Protein AF-A0A0F9GF49-F1 (afdb_monomer)

Sequence (65 aa):
MSENKEEYTWDNWCLKKLKELGKLTLTEWAIAMDYKFSGSMDNIAKQNKDKLKITKTSTGRVRLY

Foldseek 3Di:
DDPPPPPPDPLVVLLVVCVVVDKAALVVSCVSVVHPDSVVVVVSCVVVVVVWDWDADPVRTIIID

Nearest PDB structures (foldseek):
  2l4m-assembly1_A  TM=6.309E-01  e=5.000E-02  Homo sapiens
  5k5o-assembly1_C  TM=6.778E-01  e=3.625E-01  Sulfolobus sp. NOB8H2
  4ka4-assembly1_A  TM=6.768E-01  e=4.419E-01  Homo sapiens
  3eyi-assembly1_B  TM=6.347E-01  e=6.148E-01  Homo sapiens
  5hs9-assembly1_B  TM=5.996E-01  e=1.114E+00  Bacillus subtilis subsp. subtilis str. 168

pLDDT: mean 85.33, std 12.63, range [37.16, 94.06]

Organism: NCBI:txid412755

Radius of gyration: 12.55 Å; Cα contacts (8 Å, |Δi|>4): 59; chains: 1; bounding box: 34×19×39 Å

Mean predicted ali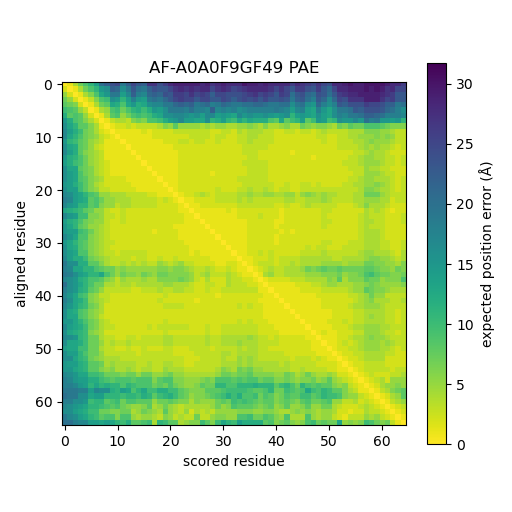gned error: 5.99 Å

Structure (mmCIF, N/CA/C/O backbone):
data_AF-A0A0F9GF49-F1
#
_entry.id   AF-A0A0F9GF49-F1
#
loop_
_atom_site.group_PDB
_atom_site.id
_atom_site.type_symbol
_atom_site.label_atom_id
_atom_site.label_alt_id
_atom_site.label_comp_id
_atom_site.label_asym_id
_atom_site.label_entity_id
_atom_site.label_seq_id
_atom_site.pdbx_PDB_ins_code
_atom_site.Cartn_x
_atom_site.Cartn_y
_atom_site.Cartn_z
_atom_site.occupancy
_atom_site.B_iso_or_equiv
_atom_site.auth_seq_id
_atom_site.auth_comp_id
_atom_site.auth_asym_id
_atom_site.auth_atom_id
_atom_site.pdbx_PDB_model_num
ATOM 1 N N . MET A 1 1 ? -21.887 -8.485 -22.752 1.00 37.16 1 MET A N 1
ATOM 2 C CA . MET A 1 1 ? -21.112 -8.374 -21.503 1.00 37.16 1 MET A CA 1
ATOM 3 C C . MET A 1 1 ? -19.754 -7.843 -21.898 1.00 37.16 1 MET A C 1
ATOM 5 O O . MET A 1 1 ? -19.049 -8.538 -22.614 1.00 37.16 1 MET A O 1
ATOM 9 N N . SER A 1 2 ? -19.446 -6.590 -21.580 1.00 44.00 2 SER A N 1
ATOM 10 C CA . SER A 1 2 ? -18.133 -6.033 -21.897 1.00 44.00 2 SER A CA 1
ATOM 11 C C . SER A 1 2 ? -17.144 -6.623 -20.902 1.00 44.00 2 SER A C 1
ATOM 13 O O . SER A 1 2 ? -17.196 -6.295 -19.719 1.00 44.00 2 SER A O 1
ATOM 15 N N . GLU A 1 3 ? -16.307 -7.553 -21.360 1.00 48.12 3 GLU A N 1
ATOM 16 C CA . GLU A 1 3 ? -15.103 -7.944 -20.635 1.00 48.12 3 GLU A CA 1
ATOM 17 C C . GLU A 1 3 ? -14.304 -6.664 -20.390 1.00 48.12 3 GLU A C 1
ATOM 19 O O . GLU A 1 3 ? -13.728 -6.092 -21.317 1.00 48.12 3 GLU A O 1
ATOM 24 N N . ASN A 1 4 ? -14.324 -6.168 -19.151 1.00 54.25 4 ASN A N 1
ATOM 25 C CA . ASN A 1 4 ?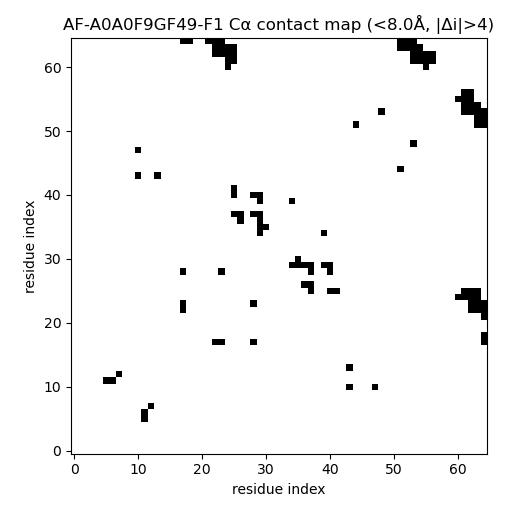 -13.396 -5.139 -18.714 1.00 54.25 4 ASN A CA 1
ATOM 26 C C . ASN A 1 4 ? -11.999 -5.748 -18.835 1.00 54.25 4 ASN A C 1
ATOM 28 O O . ASN A 1 4 ? -11.522 -6.425 -17.926 1.00 54.25 4 ASN A O 1
ATOM 32 N N . LYS A 1 5 ? -11.350 -5.534 -19.981 1.00 54.91 5 LYS A N 1
ATOM 33 C CA . LYS A 1 5 ? -9.899 -5.606 -20.084 1.00 54.91 5 LYS A CA 1
ATOM 34 C C . LYS A 1 5 ? -9.383 -4.500 -19.176 1.00 54.91 5 LYS A C 1
ATOM 36 O O . LYS A 1 5 ? -9.247 -3.363 -19.613 1.00 54.91 5 LYS A O 1
ATOM 41 N N . GLU A 1 6 ? -9.189 -4.803 -17.894 1.00 61.34 6 GLU A N 1
ATOM 42 C CA . GLU A 1 6 ? -8.356 -3.958 -17.047 1.00 61.34 6 GLU A CA 1
ATOM 43 C C . GLU A 1 6 ? -7.029 -3.805 -17.790 1.00 61.34 6 GLU A C 1
ATOM 45 O O . GLU A 1 6 ? -6.309 -4.785 -17.996 1.00 61.34 6 GLU A O 1
ATOM 50 N N . GLU A 1 7 ? -6.753 -2.599 -18.289 1.00 66.69 7 GLU A N 1
ATOM 51 C CA . GLU A 1 7 ? -5.477 -2.305 -18.925 1.00 66.69 7 GLU A CA 1
ATOM 52 C C . GLU A 1 7 ? -4.369 -2.686 -17.949 1.00 66.69 7 GLU A C 1
ATOM 54 O O . GLU A 1 7 ? -4.381 -2.290 -16.778 1.00 66.69 7 GLU A O 1
ATOM 59 N N . TYR A 1 8 ? -3.423 -3.499 -18.414 1.00 68.12 8 TYR A N 1
ATOM 60 C CA . TYR A 1 8 ? -2.298 -3.919 -17.596 1.00 68.12 8 TYR A CA 1
ATOM 61 C C . TYR A 1 8 ? -1.349 -2.732 -17.417 1.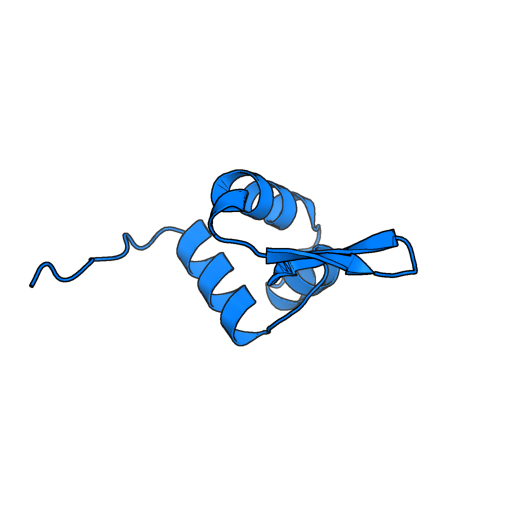00 68.12 8 TYR A C 1
ATOM 63 O O . TYR A 1 8 ? -0.425 -2.520 -18.201 1.00 68.12 8 TYR A O 1
ATOM 71 N N . THR A 1 9 ? -1.614 -1.929 -16.392 1.00 87.88 9 THR A N 1
ATOM 72 C CA . THR A 1 9 ? -0.756 -0.830 -15.957 1.00 87.88 9 THR A CA 1
ATOM 73 C C . THR A 1 9 ? -0.010 -1.223 -14.690 1.00 87.88 9 THR A C 1
ATOM 75 O O . THR A 1 9 ? -0.455 -2.070 -13.908 1.00 87.88 9 THR A O 1
ATOM 78 N N . TRP A 1 10 ? 1.137 -0.583 -14.474 1.00 89.12 10 TRP A N 1
ATOM 79 C CA . TRP A 1 10 ? 1.918 -0.761 -13.254 1.00 89.12 10 TRP A CA 1
ATOM 80 C C . TRP A 1 10 ? 1.094 -0.470 -11.990 1.00 89.12 10 TRP A C 1
ATOM 82 O O . TRP A 1 10 ? 1.131 -1.241 -11.031 1.00 89.12 10 TRP A O 1
ATOM 92 N N . ASP A 1 11 ? 0.278 0.583 -12.025 1.00 90.06 11 ASP A N 1
ATOM 93 C CA . ASP A 1 11 ? -0.641 0.945 -10.948 1.00 90.06 11 ASP A CA 1
ATOM 94 C C . ASP A 1 11 ? -1.639 -0.173 -10.649 1.00 90.06 11 ASP A C 1
ATOM 96 O O . ASP A 1 11 ? -1.783 -0.573 -9.495 1.00 90.06 11 ASP A O 1
ATOM 100 N N . ASN A 1 12 ? -2.287 -0.733 -11.676 1.00 90.62 12 ASN A N 1
ATOM 101 C CA . ASN A 1 12 ? -3.246 -1.823 -11.495 1.00 90.62 12 ASN A CA 1
ATOM 102 C C . ASN A 1 12 ? -2.568 -3.074 -10.913 1.00 90.62 12 ASN A C 1
ATOM 104 O O . ASN A 1 12 ? -3.134 -3.727 -10.033 1.00 90.62 12 ASN A O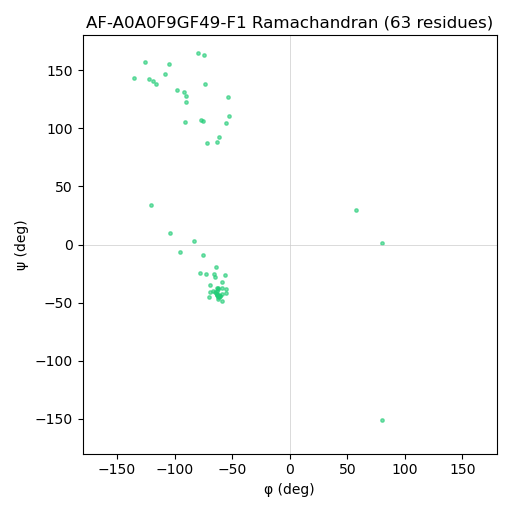 1
ATOM 108 N N . TRP A 1 13 ? -1.332 -3.377 -11.327 1.00 91.38 13 TRP A N 1
ATOM 109 C CA . TRP A 1 13 ? -0.546 -4.452 -10.717 1.00 91.38 13 TRP A CA 1
ATOM 110 C C . TRP A 1 13 ? -0.265 -4.183 -9.231 1.00 91.38 13 TRP A C 1
ATOM 112 O O . TRP A 1 13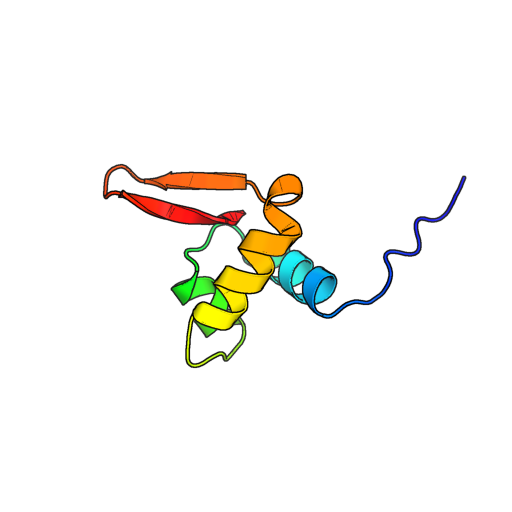 ? -0.480 -5.063 -8.393 1.00 91.38 13 TRP A O 1
ATOM 122 N N . CYS A 1 14 ? 0.131 -2.957 -8.883 1.00 91.44 14 CYS A N 1
ATOM 123 C CA . CYS A 1 14 ? 0.389 -2.561 -7.500 1.00 91.44 14 CYS A CA 1
ATOM 124 C C . CYS A 1 14 ? -0.873 -2.637 -6.631 1.00 91.44 14 CYS A C 1
ATOM 126 O O . CYS A 1 14 ? -0.817 -3.150 -5.512 1.00 91.44 14 CYS A O 1
ATOM 128 N N . LEU A 1 15 ? -2.016 -2.173 -7.140 1.00 91.75 15 LEU A N 1
ATOM 129 C CA . LEU A 1 15 ? -3.305 -2.243 -6.447 1.00 91.75 15 LEU A CA 1
ATOM 130 C C . LEU A 1 15 ? -3.759 -3.692 -6.243 1.00 91.75 15 LEU A C 1
ATOM 132 O O . LEU A 1 15 ? -4.218 -4.050 -5.159 1.00 91.75 15 LEU A O 1
ATOM 136 N N . LYS A 1 16 ? -3.576 -4.557 -7.249 1.00 92.00 16 LYS A N 1
ATOM 137 C CA . LYS A 1 16 ? -3.858 -5.991 -7.119 1.00 92.00 16 LYS A CA 1
ATOM 138 C C . LYS A 1 16 ? -2.990 -6.630 -6.036 1.00 92.00 16 LYS A C 1
ATOM 140 O O . LYS A 1 16 ? -3.506 -7.379 -5.210 1.00 92.00 16 LYS A O 1
ATOM 145 N N . LYS A 1 17 ? -1.699 -6.288 -5.989 1.00 91.94 17 LYS A N 1
ATOM 146 C CA . LYS A 1 17 ? -0.788 -6.748 -4.934 1.00 91.94 17 LYS A CA 1
ATOM 147 C C . LYS A 1 17 ? -1.206 -6.257 -3.553 1.00 91.94 17 LYS A C 1
ATOM 149 O O . LYS A 1 17 ? -1.248 -7.057 -2.626 1.00 91.94 17 LYS A O 1
ATOM 154 N N . LEU A 1 18 ? -1.584 -4.986 -3.414 1.00 92.88 18 LEU A N 1
ATOM 155 C CA . LEU A 1 18 ? -2.110 -4.461 -2.153 1.00 92.88 18 LEU A CA 1
ATOM 156 C C . LEU A 1 18 ? -3.361 -5.228 -1.702 1.00 92.88 18 LEU A C 1
ATOM 158 O O . LEU A 1 18 ? -3.456 -5.604 -0.540 1.00 92.88 18 LEU A O 1
ATOM 162 N N . LYS A 1 19 ? -4.278 -5.542 -2.624 1.00 91.69 19 LYS A N 1
ATOM 163 C CA . LYS A 1 19 ? -5.479 -6.335 -2.330 1.00 91.69 19 LYS A CA 1
ATOM 164 C C . LYS A 1 19 ? -5.153 -7.757 -1.854 1.00 91.69 19 LYS A C 1
ATOM 166 O O . LYS A 1 19 ? -5.829 -8.257 -0.959 1.00 91.69 19 LYS A O 1
ATOM 171 N N . GLU A 1 20 ? -4.133 -8.397 -2.431 1.00 93.38 20 GLU A N 1
ATOM 172 C CA . GLU A 1 20 ? -3.634 -9.718 -2.006 1.00 93.38 20 GLU A CA 1
ATOM 173 C C . GLU A 1 20 ? -2.988 -9.668 -0.608 1.00 93.38 20 GLU A C 1
ATOM 175 O O . GLU A 1 20 ? -3.197 -10.569 0.201 1.00 93.38 20 GLU A O 1
ATOM 180 N N . LEU A 1 21 ? -2.231 -8.607 -0.311 1.00 91.88 21 LEU A N 1
ATOM 181 C CA . LEU A 1 21 ? -1.547 -8.402 0.972 1.00 91.88 21 LEU A CA 1
ATOM 182 C C . LEU A 1 21 ? -2.487 -7.918 2.089 1.00 91.88 21 LEU A C 1
ATOM 184 O O . LEU A 1 21 ? -2.217 -8.110 3.276 1.00 91.88 21 LEU A O 1
ATOM 188 N N . GLY A 1 22 ? -3.588 -7.273 1.712 1.00 90.19 22 GLY A N 1
ATOM 189 C CA . GLY A 1 22 ? -4.554 -6.683 2.619 1.00 90.19 22 GLY A CA 1
ATOM 190 C C . GLY A 1 22 ? -4.120 -5.319 3.157 1.00 90.19 22 GLY A C 1
ATOM 191 O O . GLY A 1 22 ? -3.449 -4.523 2.507 1.00 90.19 22 GLY A O 1
ATOM 192 N N . LYS A 1 23 ? -4.583 -5.007 4.368 1.00 91.62 23 LYS A N 1
ATOM 193 C CA . LYS A 1 23 ? -4.531 -3.651 4.918 1.00 91.62 23 LYS A CA 1
ATOM 194 C C . LYS A 1 23 ? -3.129 -3.279 5.423 1.00 91.62 23 LYS A C 1
ATOM 196 O O . LYS A 1 23 ? -2.763 -3.680 6.529 1.00 91.62 23 LYS A O 1
ATOM 201 N N . LEU A 1 24 ? -2.416 -2.417 4.697 1.00 92.94 24 LEU A N 1
ATOM 202 C CA . LEU A 1 24 ? -1.027 -2.028 4.983 1.00 92.94 24 LEU A CA 1
ATOM 203 C C . LEU A 1 24 ? -0.834 -0.511 5.094 1.00 92.94 24 LEU A C 1
ATOM 205 O O . LEU A 1 24 ? -1.605 0.283 4.564 1.00 92.94 24 LEU A O 1
ATOM 209 N N . THR A 1 25 ? 0.213 -0.077 5.787 1.00 92.50 25 THR A N 1
ATOM 210 C CA . THR A 1 25 ? 0.761 1.281 5.646 1.00 92.50 25 THR A CA 1
ATOM 211 C C . THR A 1 25 ? 1.531 1.417 4.327 1.00 92.50 25 THR A C 1
ATOM 213 O O . THR A 1 25 ? 1.945 0.422 3.737 1.00 92.50 25 THR A O 1
ATOM 216 N N . LEU A 1 26 ? 1.787 2.651 3.880 1.00 92.06 26 LEU A N 1
ATOM 217 C CA . LEU A 1 26 ? 2.602 2.914 2.682 1.00 92.06 26 LEU A CA 1
ATOM 218 C C . LEU A 1 26 ? 4.000 2.275 2.753 1.00 92.06 26 LEU A C 1
ATOM 220 O O . LEU A 1 26 ? 4.504 1.781 1.750 1.00 92.06 26 LEU A O 1
ATOM 224 N N . THR A 1 27 ? 4.624 2.281 3.933 1.00 93.00 27 THR A N 1
ATOM 225 C CA . THR A 1 27 ? 5.948 1.679 4.142 1.00 93.00 27 THR A CA 1
ATOM 226 C C . THR A 1 27 ? 5.892 0.159 4.075 1.00 93.00 27 THR A C 1
ATOM 228 O O . THR A 1 27 ? 6.720 -0.442 3.404 1.00 93.00 27 THR A O 1
ATOM 231 N N . GLU A 1 28 ? 4.909 -0.466 4.727 1.00 93.00 28 GLU A N 1
ATOM 232 C CA . GLU A 1 28 ? 4.733 -1.923 4.661 1.00 93.00 28 GLU A CA 1
ATOM 233 C C . GLU A 1 28 ? 4.425 -2.377 3.229 1.00 93.00 28 GLU A C 1
ATOM 235 O O . GLU A 1 28 ? 4.974 -3.375 2.772 1.00 93.00 28 GLU A O 1
ATOM 240 N N . TRP A 1 29 ? 3.605 -1.614 2.498 1.00 94.06 29 TRP A N 1
ATOM 241 C CA . TRP A 1 29 ? 3.323 -1.886 1.091 1.00 94.06 29 TRP A CA 1
ATOM 242 C C . TRP A 1 29 ? 4.580 -1.763 0.223 1.00 94.06 29 TRP A C 1
ATOM 244 O O . TRP A 1 29 ? 4.845 -2.648 -0.583 1.00 94.06 29 TRP A O 1
ATOM 254 N N . ALA A 1 30 ? 5.400 -0.728 0.434 1.00 93.19 30 ALA A N 1
ATOM 255 C CA . ALA A 1 30 ? 6.664 -0.567 -0.281 1.00 93.19 30 ALA A CA 1
ATOM 256 C C . ALA A 1 30 ? 7.628 -1.732 -0.015 1.00 93.19 30 ALA A C 1
ATOM 258 O O . ALA A 1 30 ? 8.165 -2.292 -0.963 1.00 93.19 30 ALA 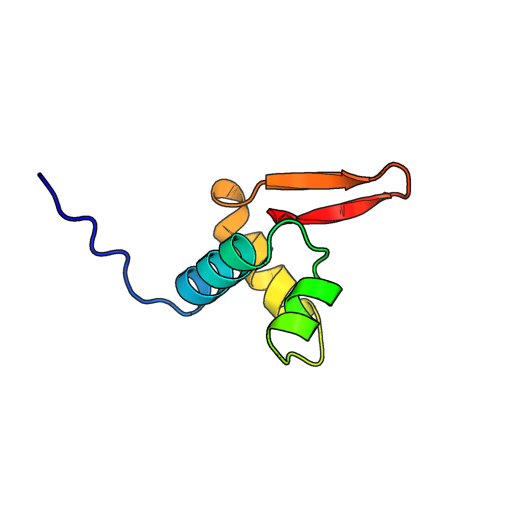A O 1
ATOM 259 N N . ILE A 1 31 ? 7.783 -2.150 1.246 1.00 93.81 31 ILE A N 1
ATOM 260 C CA . ILE A 1 31 ? 8.626 -3.296 1.623 1.00 93.81 31 ILE A CA 1
ATOM 261 C C . ILE A 1 31 ? 8.129 -4.583 0.957 1.00 93.81 31 ILE A C 1
ATOM 263 O O . ILE A 1 31 ? 8.927 -5.330 0.401 1.00 93.81 31 ILE A O 1
ATOM 267 N N . ALA A 1 32 ? 6.817 -4.829 0.964 1.00 92.62 32 ALA A N 1
ATOM 268 C CA . ALA A 1 32 ? 6.230 -6.012 0.332 1.00 92.62 32 ALA A CA 1
ATOM 269 C C . ALA A 1 32 ? 6.423 -6.048 -1.197 1.00 92.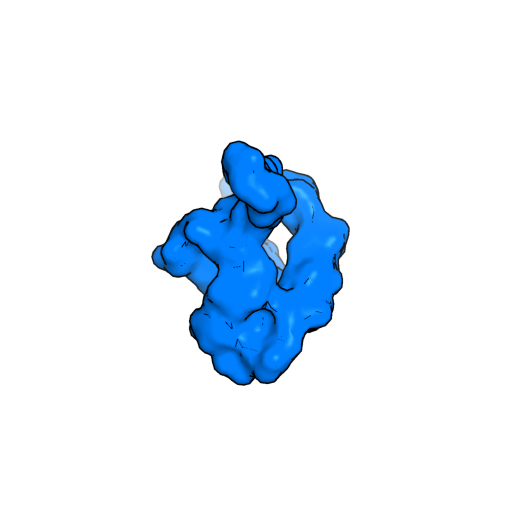62 32 ALA A C 1
ATOM 271 O O . ALA A 1 32 ? 6.309 -7.103 -1.816 1.00 92.62 32 ALA A O 1
ATOM 272 N N . MET A 1 33 ? 6.713 -4.893 -1.791 1.00 90.56 33 MET A N 1
ATOM 273 C CA . MET A 1 33 ? 6.942 -4.687 -3.218 1.00 90.56 33 MET A CA 1
ATOM 274 C C . MET A 1 33 ? 8.436 -4.510 -3.549 1.00 90.56 33 MET A C 1
ATOM 276 O O . MET A 1 33 ? 8.763 -4.125 -4.667 1.00 90.56 33 MET A O 1
ATOM 280 N N . ASP A 1 34 ? 9.325 -4.760 -2.579 1.00 91.50 34 ASP A N 1
ATOM 281 C CA . ASP A 1 34 ? 10.784 -4.591 -2.665 1.00 91.50 34 ASP A CA 1
ATOM 282 C C . ASP A 1 34 ? 11.244 -3.159 -3.020 1.00 91.50 34 ASP A C 1
ATOM 284 O O . ASP A 1 34 ? 12.291 -2.917 -3.620 1.00 91.50 34 ASP A O 1
ATOM 288 N N . TYR A 1 35 ? 10.455 -2.158 -2.619 1.00 88.88 35 TYR A N 1
ATOM 289 C CA . TYR A 1 35 ? 10.826 -0.754 -2.736 1.00 88.88 35 TYR A CA 1
ATOM 290 C C . TYR A 1 35 ? 11.526 -0.245 -1.481 1.00 88.88 35 TYR A C 1
ATOM 292 O O . TYR A 1 35 ? 11.013 -0.320 -0.365 1.00 88.88 35 TYR A O 1
ATOM 300 N N . LYS A 1 36 ? 12.660 0.427 -1.697 1.00 85.62 36 LYS A N 1
ATOM 301 C CA . LYS A 1 36 ? 13.428 1.102 -0.641 1.00 85.62 36 LYS A CA 1
ATOM 302 C C . LYS A 1 36 ? 12.677 2.268 0.016 1.00 85.62 36 LYS A C 1
ATOM 304 O O . LYS A 1 36 ? 12.947 2.598 1.168 1.00 85.62 36 LYS A O 1
ATOM 309 N N . PHE A 1 37 ? 11.762 2.913 -0.710 1.00 86.19 37 PHE A N 1
ATOM 310 C CA . PHE A 1 37 ? 11.065 4.115 -0.253 1.00 86.19 37 PHE A CA 1
ATOM 311 C C . PHE A 1 37 ? 9.568 4.044 -0.547 1.00 86.19 37 PHE A C 1
ATOM 313 O O . PHE A 1 37 ? 9.146 3.602 -1.613 1.00 86.19 37 PHE A O 1
ATOM 320 N N . SER A 1 38 ? 8.762 4.573 0.373 1.00 89.44 38 SER A N 1
ATOM 321 C CA . SER A 1 38 ? 7.303 4.617 0.248 1.00 89.44 38 SER A CA 1
ATOM 322 C C . SER A 1 38 ? 6.781 5.674 -0.730 1.00 89.44 38 SER A C 1
ATOM 324 O O . SER A 1 38 ? 5.595 5.657 -1.047 1.00 89.44 38 SER A O 1
ATOM 326 N N . GLY A 1 39 ? 7.638 6.566 -1.241 1.00 90.44 39 GLY A N 1
ATOM 327 C CA . GLY A 1 39 ? 7.239 7.633 -2.167 1.00 90.44 39 GLY A CA 1
ATOM 328 C C . GLY A 1 39 ? 6.588 7.115 -3.454 1.00 90.44 39 GLY A C 1
ATOM 329 O O . GLY A 1 39 ? 5.602 7.684 -3.913 1.00 90.44 39 GLY A O 1
ATOM 330 N N . SER A 1 40 ? 7.069 5.990 -3.993 1.00 86.69 40 SER A N 1
ATOM 331 C CA . SER A 1 40 ? 6.451 5.350 -5.162 1.00 86.69 40 SER A CA 1
ATOM 332 C C . SER A 1 40 ? 5.029 4.877 -4.855 1.00 86.69 40 SER A C 1
ATOM 334 O O . SER A 1 40 ? 4.116 5.108 -5.641 1.00 86.69 40 SER A O 1
ATOM 336 N N . MET A 1 41 ? 4.822 4.277 -3.680 1.00 92.50 41 MET A N 1
ATOM 337 C CA . MET A 1 41 ? 3.500 3.826 -3.237 1.00 92.50 41 MET A CA 1
ATOM 338 C C . MET A 1 41 ? 2.568 5.004 -2.934 1.00 92.50 41 MET A C 1
ATOM 340 O O . MET A 1 41 ? 1.372 4.926 -3.198 1.00 92.50 41 MET A O 1
ATOM 344 N N . ASP A 1 42 ? 3.103 6.113 -2.417 1.00 92.31 42 ASP A N 1
ATOM 345 C CA . ASP A 1 42 ? 2.335 7.334 -2.157 1.00 92.31 42 ASP A CA 1
ATOM 346 C C . ASP A 1 42 ? 1.800 7.947 -3.458 1.00 92.31 42 ASP A C 1
ATOM 348 O O . ASP A 1 42 ? 0.631 8.325 -3.524 1.00 92.31 42 ASP A O 1
ATOM 352 N N . ASN A 1 43 ? 2.610 7.980 -4.519 1.00 91.94 43 ASN A N 1
ATOM 353 C CA . ASN A 1 43 ? 2.162 8.440 -5.834 1.00 91.94 43 ASN A CA 1
ATOM 354 C C . ASN A 1 43 ? 1.040 7.559 -6.397 1.00 91.94 43 ASN A C 1
ATOM 356 O O . ASN A 1 43 ? 0.001 8.094 -6.788 1.00 91.94 43 ASN A O 1
ATOM 360 N N . ILE A 1 44 ? 1.198 6.231 -6.349 1.00 92.38 44 ILE A N 1
ATOM 361 C CA . ILE A 1 44 ? 0.160 5.288 -6.800 1.00 92.38 44 ILE A CA 1
ATOM 362 C C . ILE A 1 44 ? -1.118 5.472 -5.975 1.00 92.38 44 ILE A C 1
ATOM 364 O O . ILE A 1 44 ? -2.214 5.559 -6.534 1.00 92.38 44 ILE A O 1
ATOM 368 N N . ALA A 1 45 ? -0.989 5.603 -4.650 1.00 92.31 45 ALA A N 1
ATOM 369 C CA . ALA A 1 45 ? -2.124 5.830 -3.766 1.00 92.31 45 ALA A CA 1
ATOM 370 C C . ALA A 1 45 ? -2.838 7.153 -4.060 1.00 92.31 45 ALA A C 1
ATOM 372 O O . ALA A 1 45 ? -4.061 7.214 -3.985 1.00 92.31 45 ALA A O 1
ATOM 373 N N . LYS A 1 46 ? -2.095 8.215 -4.401 1.00 91.88 46 LYS A N 1
ATOM 374 C CA . LYS A 1 46 ? -2.653 9.524 -4.768 1.00 91.88 46 LYS A CA 1
ATOM 375 C C . LYS A 1 46 ? -3.389 9.497 -6.104 1.00 91.88 46 LYS A C 1
ATOM 377 O O . LYS A 1 46 ? -4.439 10.127 -6.201 1.00 91.88 46 LYS A O 1
ATOM 382 N N . GLN A 1 47 ? -2.847 8.796 -7.095 1.00 92.06 47 GLN A N 1
ATOM 383 C CA . GLN A 1 47 ? -3.434 8.677 -8.432 1.00 92.06 47 GLN A CA 1
ATOM 384 C C . GLN A 1 47 ? -4.672 7.774 -8.454 1.00 92.06 47 GLN A C 1
ATOM 386 O O . GLN A 1 47 ? -5.547 7.974 -9.285 1.00 92.06 47 GLN A O 1
ATOM 391 N N . ASN A 1 48 ? -4.771 6.833 -7.511 1.00 92.00 48 ASN A N 1
ATOM 392 C CA . ASN A 1 48 ? -5.848 5.844 -7.439 1.00 92.00 48 ASN A CA 1
ATOM 393 C C . ASN A 1 48 ? -6.638 5.936 -6.118 1.00 92.00 48 ASN A C 1
ATOM 395 O O . ASN A 1 48 ? -7.074 4.920 -5.573 1.00 92.00 48 ASN A O 1
ATOM 399 N N . LYS A 1 49 ? -6.801 7.144 -5.553 1.00 89.94 49 LYS A N 1
ATOM 400 C CA . LYS A 1 49 ? -7.516 7.346 -4.273 1.00 89.94 49 LYS A CA 1
ATOM 401 C C . LYS A 1 49 ? -8.960 6.856 -4.309 1.00 89.94 49 LYS A C 1
ATOM 403 O O . LYS A 1 49 ? -9.477 6.435 -3.283 1.00 89.94 49 LYS A O 1
ATOM 408 N N . ASP A 1 50 ? -9.600 6.941 -5.466 1.00 90.88 50 ASP A N 1
ATOM 409 C CA . ASP A 1 50 ? -10.956 6.463 -5.731 1.00 90.88 50 ASP A CA 1
ATOM 410 C C . ASP A 1 50 ? -11.076 4.934 -5.628 1.00 90.88 50 ASP A C 1
ATOM 412 O O . ASP A 1 50 ? -12.143 4.420 -5.298 1.00 90.88 50 ASP A O 1
ATOM 416 N N . LYS A 1 51 ? -9.970 4.210 -5.839 1.00 89.31 51 LYS A N 1
ATOM 417 C CA . LYS A 1 51 ? -9.903 2.744 -5.775 1.00 89.31 51 LYS A CA 1
ATOM 418 C C . LYS A 1 51 ? -9.438 2.210 -4.419 1.00 89.31 51 LYS A C 1
ATOM 420 O O . LYS A 1 51 ? -9.437 0.998 -4.222 1.00 89.31 51 LYS A O 1
ATOM 425 N N . LEU A 1 52 ? -9.025 3.086 -3.502 1.00 90.44 52 LEU A N 1
ATOM 426 C CA . LEU A 1 52 ? -8.413 2.717 -2.227 1.00 90.44 52 LEU A CA 1
ATOM 427 C C . LEU A 1 52 ? -9.269 3.140 -1.040 1.00 90.44 52 LEU A C 1
ATOM 429 O O . LEU A 1 52 ? -9.738 4.273 -0.939 1.00 90.44 52 LEU A O 1
ATOM 433 N N . LYS A 1 53 ? -9.370 2.259 -0.047 1.00 90.06 53 LYS A N 1
ATOM 434 C CA . LYS A 1 53 ? -9.930 2.599 1.255 1.00 90.06 53 LYS A CA 1
ATOM 435 C C . LYS A 1 53 ? -8.824 3.060 2.194 1.00 90.06 53 LYS A C 1
ATOM 437 O O . LYS A 1 53 ? -8.067 2.272 2.759 1.00 90.06 53 LYS A O 1
ATOM 442 N N . ILE A 1 54 ? -8.782 4.367 2.423 1.00 88.94 54 ILE A N 1
ATOM 443 C CA . ILE A 1 54 ? -7.828 4.993 3.336 1.00 88.94 54 ILE A CA 1
ATOM 444 C C . ILE A 1 54 ? -8.431 5.059 4.741 1.00 88.94 54 ILE A C 1
ATOM 446 O O . ILE A 1 54 ? -9.480 5.658 4.961 1.00 88.94 54 ILE A O 1
ATOM 450 N N . THR A 1 55 ? -7.755 4.464 5.719 1.00 87.62 55 THR A N 1
ATOM 451 C CA . THR A 1 55 ? -8.172 4.494 7.128 1.00 87.62 55 THR A CA 1
ATOM 452 C C . THR A 1 55 ? -7.080 5.086 8.003 1.00 87.62 55 THR A C 1
ATOM 454 O O . THR A 1 55 ? -5.897 4.826 7.792 1.00 87.62 55 THR A O 1
ATOM 457 N N . LYS A 1 56 ? -7.474 5.866 9.010 1.00 87.00 56 LYS A N 1
ATOM 458 C CA . LYS A 1 56 ? -6.568 6.349 10.055 1.00 87.00 56 LYS A CA 1
ATOM 459 C C . LYS A 1 56 ? -6.705 5.459 11.285 1.00 87.00 56 LYS A C 1
ATOM 461 O O . LYS A 1 56 ? -7.818 5.136 11.692 1.00 87.00 56 LYS A O 1
ATOM 466 N N . THR A 1 57 ? -5.585 5.032 1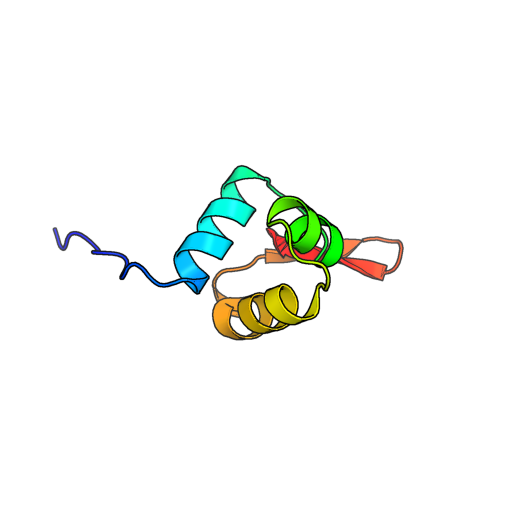1.853 1.00 82.50 57 THR A N 1
ATOM 467 C CA . THR A 1 57 ? -5.562 4.341 13.147 1.00 82.50 57 THR A CA 1
ATOM 468 C C . THR A 1 57 ? -5.662 5.353 14.289 1.00 82.50 57 THR A C 1
ATOM 470 O O . THR A 1 57 ? -5.410 6.542 14.095 1.00 82.50 57 THR A O 1
ATOM 473 N N . SER A 1 58 ? -5.969 4.884 15.502 1.00 81.25 58 SER A N 1
ATOM 474 C CA . SER A 1 58 ? -5.957 5.704 16.727 1.00 81.25 58 SER A CA 1
ATOM 475 C C . SER A 1 58 ? -4.604 6.378 16.991 1.00 81.25 58 SER A C 1
ATOM 477 O O . SER A 1 58 ? -4.547 7.444 17.588 1.00 81.25 58 SER A O 1
ATOM 479 N N . THR A 1 59 ? -3.518 5.789 16.486 1.00 82.12 59 THR A N 1
ATOM 480 C CA . THR A 1 59 ? -2.152 6.332 16.539 1.00 82.12 59 THR A CA 1
ATOM 481 C C . THR A 1 59 ? -1.839 7.349 15.434 1.00 82.12 59 THR A C 1
ATOM 483 O O . THR A 1 59 ? -0.697 7.779 15.306 1.00 82.12 59 THR A O 1
ATOM 486 N N . GLY A 1 60 ? -2.813 7.700 14.588 1.00 80.31 60 GLY A N 1
ATOM 487 C CA . GLY A 1 60 ? -2.643 8.633 13.470 1.00 80.31 60 GLY A CA 1
ATOM 488 C C . GLY A 1 60 ? -1.994 8.033 12.217 1.00 80.31 60 GLY A C 1
ATOM 489 O O . GLY A 1 60 ? -1.822 8.744 11.227 1.00 80.31 60 GLY A O 1
ATOM 490 N N . ARG A 1 61 ? -1.660 6.733 12.206 1.00 79.56 61 ARG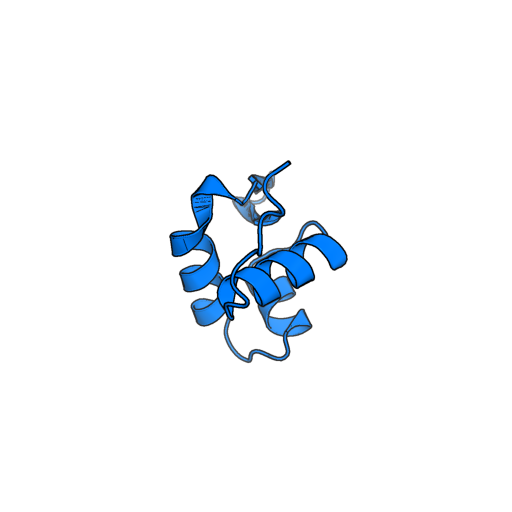 A N 1
ATOM 491 C CA . ARG A 1 61 ? -1.081 6.073 11.024 1.00 79.56 61 ARG A CA 1
ATOM 492 C C . ARG A 1 61 ? -2.143 5.854 9.953 1.00 79.56 61 ARG A C 1
ATOM 494 O O . ARG A 1 61 ? -3.261 5.428 10.243 1.00 79.56 61 ARG A O 1
ATOM 501 N N . VAL A 1 62 ? -1.770 6.100 8.701 1.00 85.19 62 VAL A N 1
ATOM 502 C CA . VAL A 1 62 ? -2.629 5.859 7.540 1.00 85.19 62 VAL A CA 1
ATOM 503 C C . VAL A 1 62 ? -2.400 4.438 7.032 1.00 85.19 62 VAL A C 1
ATOM 505 O O . VAL A 1 62 ? -1.262 4.041 6.785 1.00 85.19 62 VAL A O 1
ATOM 508 N N . ARG A 1 63 ? -3.484 3.675 6.881 1.00 85.75 63 ARG A N 1
ATOM 509 C CA . ARG A 1 63 ? -3.495 2.351 6.255 1.00 85.75 63 ARG A CA 1
ATOM 510 C C . ARG A 1 63 ? -4.396 2.343 5.027 1.00 85.75 63 ARG A C 1
ATOM 512 O O . ARG A 1 63 ? -5.482 2.923 5.066 1.00 85.75 63 ARG A O 1
ATOM 519 N N . LEU A 1 64 ? -3.939 1.655 3.995 1.00 88.62 64 LEU A N 1
ATOM 520 C CA . LEU A 1 64 ? -4.553 1.493 2.686 1.00 88.62 64 LEU A CA 1
ATOM 521 C C . LEU A 1 64 ? -5.086 0.062 2.561 1.00 88.62 64 LEU A C 1
ATOM 523 O O . LEU A 1 64 ? -4.509 -0.858 3.146 1.00 88.62 64 LEU A O 1
ATOM 527 N N . TYR A 1 65 ? -6.190 -0.100 1.840 1.00 80.44 65 TYR A N 1
ATOM 528 C CA . TYR A 1 65 ? -6.819 -1.374 1.498 1.00 80.44 65 TYR A CA 1
ATOM 529 C C . TYR A 1 65 ? -7.478 -1.251 0.128 1.00 80.44 65 TYR A C 1
ATOM 531 O O . TYR A 1 65 ? -8.088 -0.179 -0.103 1.00 80.44 65 TYR A O 1
#

Solvent-accessible surface area (backbone atoms only — not comparable to full-atom values): 3930 Å² total; per-residue (Å²): 131,84,78,78,74,73,71,94,41,73,60,55,52,50,52,51,50,40,60,74,74,37,80,32,35,51,57,57,48,14,51,78,68,76,39,96,52,34,65,66,46,49,51,49,48,66,77,39,48,94,79,42,50,78,41,72,46,99,86,68,49,59,32,41,67

Secondary structure (DSSP, 8-state):
---------HHHHHHHHHHHH-SB-HHHHHHHTT-S-THHHHHHHHHTGGG---EE-TTS-EEB-